Protein AF-A0AAJ6JFB0-F1 (afdb_monomer_lite)

Structure (mmCIF, N/CA/C/O backbone):
data_AF-A0AAJ6JFB0-F1
#
_entry.id   AF-A0AAJ6JFB0-F1
#
loop_
_atom_site.group_PDB
_atom_site.id
_atom_site.type_symbol
_atom_site.label_atom_id
_atom_site.label_alt_id
_atom_site.label_comp_id
_atom_site.label_asym_id
_atom_site.label_entity_id
_atom_site.label_seq_id
_atom_site.pdbx_PDB_ins_code
_atom_site.Cartn_x
_atom_site.Cartn_y
_atom_site.Cartn_z
_atom_site.occupancy
_atom_site.B_iso_or_equiv
_atom_site.auth_seq_id
_atom_site.auth_comp_id
_atom_site.auth_asym_id
_atom_site.auth_atom_id
_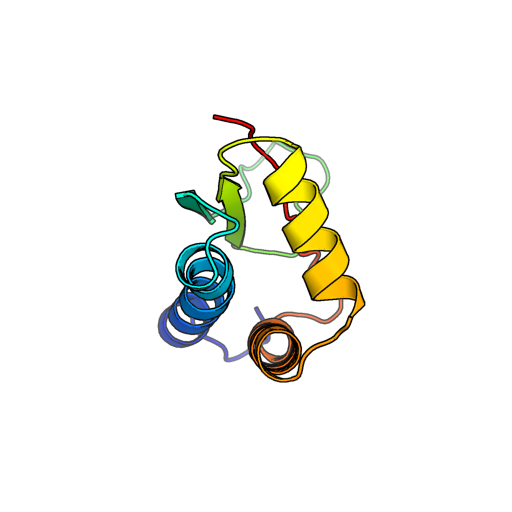atom_site.pdbx_PDB_model_num
ATOM 1 N N . MET A 1 1 ? 11.224 -3.519 -10.120 1.00 74.81 1 MET A N 1
ATOM 2 C CA . MET A 1 1 ? 10.026 -4.104 -10.766 1.00 74.81 1 MET A CA 1
ATOM 3 C C . MET A 1 1 ? 10.476 -5.235 -11.681 1.00 74.81 1 MET A C 1
ATOM 5 O O . MET A 1 1 ? 11.672 -5.293 -11.972 1.00 74.81 1 MET A O 1
ATOM 9 N N . ARG A 1 2 ? 9.586 -6.160 -12.062 1.00 79.06 2 ARG A N 1
ATOM 10 C CA . ARG A 1 2 ? 9.910 -7.154 -13.102 1.00 79.06 2 ARG A CA 1
ATOM 11 C C . ARG A 1 2 ? 10.163 -6.455 -14.434 1.00 79.06 2 ARG A C 1
ATOM 13 O O . ARG A 1 2 ? 9.675 -5.347 -14.652 1.00 79.06 2 ARG A O 1
ATOM 20 N N . ASP A 1 3 ? 10.922 -7.109 -15.301 1.00 79.75 3 ASP A N 1
ATOM 21 C CA . ASP A 1 3 ? 11.197 -6.586 -16.635 1.00 79.75 3 ASP A CA 1
ATOM 22 C C . ASP A 1 3 ? 9.878 -6.414 -17.403 1.00 79.75 3 ASP A C 1
ATOM 24 O O . ASP A 1 3 ? 9.009 -7.286 -17.366 1.00 79.75 3 ASP A O 1
ATOM 28 N N . GLY A 1 4 ? 9.716 -5.263 -18.055 1.00 80.81 4 GLY A N 1
ATOM 29 C CA . GLY A 1 4 ? 8.501 -4.909 -18.795 1.00 80.81 4 GLY A CA 1
ATOM 30 C C . GLY A 1 4 ? 7.383 -4.264 -17.969 1.00 80.81 4 GLY A C 1
ATOM 31 O O . GLY A 1 4 ? 6.444 -3.764 -18.573 1.00 80.81 4 GLY A O 1
ATOM 32 N N . ILE A 1 5 ? 7.491 -4.208 -16.636 1.00 81.25 5 ILE A N 1
ATOM 33 C CA . ILE A 1 5 ? 6.528 -3.486 -15.791 1.00 81.25 5 ILE A CA 1
ATOM 34 C C . ILE A 1 5 ? 6.945 -2.023 -15.650 1.00 81.25 5 ILE A C 1
ATOM 36 O O . ILE A 1 5 ? 8.038 -1.727 -15.152 1.00 81.25 5 ILE A O 1
ATOM 40 N N . SER A 1 6 ? 6.056 -1.111 -16.044 1.00 84.88 6 SER A N 1
ATOM 41 C CA . SER A 1 6 ? 6.274 0.332 -15.909 1.00 84.88 6 SER A CA 1
ATOM 42 C C . SER A 1 6 ? 5.839 0.868 -14.537 1.00 84.88 6 SER A C 1
ATOM 44 O O . SER A 1 6 ? 5.060 0.247 -13.808 1.00 84.88 6 SER A O 1
ATOM 46 N N . GLU A 1 7 ? 6.321 2.063 -14.180 1.00 84.31 7 GLU A N 1
ATOM 47 C CA . GLU A 1 7 ? 5.868 2.774 -12.974 1.00 84.31 7 GLU A CA 1
ATOM 48 C C . GLU A 1 7 ? 4.365 3.096 -13.041 1.00 84.31 7 GLU A C 1
ATOM 50 O O . GLU A 1 7 ? 3.665 2.968 -12.038 1.00 84.31 7 GLU A O 1
ATOM 55 N N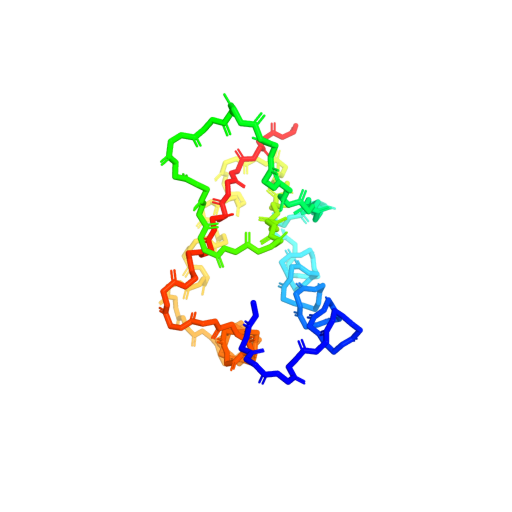 . GLU A 1 8 ? 3.858 3.443 -14.229 1.00 87.00 8 GLU A N 1
ATOM 56 C CA . GLU A 1 8 ? 2.439 3.732 -14.482 1.00 87.00 8 GLU A CA 1
ATOM 57 C C . GLU A 1 8 ? 1.544 2.516 -14.222 1.00 87.00 8 GLU A C 1
ATOM 59 O O . GLU A 1 8 ? 0.406 2.651 -13.771 1.00 87.00 8 GLU A O 1
ATOM 64 N N . GLU A 1 9 ? 2.060 1.311 -14.458 1.00 86.69 9 GLU A N 1
ATOM 65 C CA . GLU A 1 9 ? 1.354 0.078 -14.138 1.00 86.69 9 GLU A CA 1
ATOM 66 C C . GLU A 1 9 ? 1.441 -0.246 -12.647 1.00 86.69 9 GLU A C 1
ATOM 68 O O . GLU A 1 9 ? 0.422 -0.582 -12.038 1.00 86.69 9 GLU A O 1
ATOM 73 N N . PHE A 1 10 ? 2.632 -0.137 -12.053 1.00 86.69 10 PHE A N 1
ATOM 74 C CA . PHE A 1 10 ? 2.907 -0.571 -10.682 1.00 86.69 10 PHE A CA 1
ATOM 75 C C . PHE A 1 10 ? 2.322 0.354 -9.611 1.00 86.69 10 PHE A C 1
ATOM 77 O O . PHE A 1 10 ? 1.680 -0.127 -8.672 1.00 86.69 10 PHE A O 1
ATOM 84 N N . LEU A 1 11 ? 2.516 1.671 -9.736 1.00 88.06 11 LEU A N 1
ATOM 85 C CA . LEU A 1 11 ? 2.138 2.631 -8.696 1.00 88.06 11 LEU A CA 1
ATOM 86 C C . LEU A 1 11 ? 0.654 2.547 -8.321 1.00 88.06 11 LEU A C 1
ATOM 88 O O . LEU A 1 11 ? 0.377 2.474 -7.125 1.00 88.06 11 LEU A O 1
ATOM 92 N N . PRO A 1 12 ? -0.310 2.451 -9.260 1.00 91.12 12 PRO A N 1
ATOM 93 C CA . PRO A 1 12 ? -1.715 2.287 -8.896 1.00 91.12 12 PRO A CA 1
ATOM 94 C C . PRO A 1 12 ? -1.998 1.052 -8.027 1.00 91.12 12 PRO A C 1
ATOM 96 O O . PRO A 1 12 ? -2.884 1.099 -7.178 1.00 91.12 12 PRO A O 1
ATOM 99 N N . ARG A 1 13 ? -1.245 -0.047 -8.193 1.00 90.25 13 ARG A N 1
ATOM 100 C CA . ARG A 1 13 ? -1.428 -1.275 -7.396 1.00 90.25 13 ARG A CA 1
ATOM 101 C C . ARG A 1 13 ? -0.828 -1.123 -6.006 1.00 90.25 13 ARG A C 1
ATOM 103 O O . ARG A 1 13 ? -1.454 -1.543 -5.037 1.00 90.25 13 ARG A O 1
ATOM 110 N N . LEU A 1 14 ? 0.333 -0.476 -5.905 1.00 89.06 14 LEU A N 1
ATOM 111 C CA . LEU A 1 14 ? 0.914 -0.102 -4.616 1.00 89.06 14 LEU A CA 1
ATOM 112 C C . LEU A 1 14 ? -0.017 0.855 -3.851 1.00 89.06 14 LEU A C 1
ATOM 114 O O . LEU A 1 14 ? -0.291 0.631 -2.676 1.00 89.06 14 LEU A O 1
ATOM 118 N N . HIS A 1 15 ? -0.562 1.870 -4.528 1.00 92.19 15 HIS A N 1
ATOM 119 C CA . HIS A 1 15 ? -1.547 2.789 -3.958 1.00 92.19 15 HIS A CA 1
ATOM 120 C C . HIS A 1 15 ? -2.800 2.057 -3.475 1.00 92.19 15 HIS A C 1
ATOM 122 O O . HIS A 1 15 ? -3.204 2.269 -2.340 1.00 92.19 15 HIS A O 1
ATOM 128 N N . ALA A 1 16 ? -3.388 1.174 -4.287 1.00 93.25 16 ALA A N 1
ATOM 129 C CA . ALA A 1 16 ? -4.571 0.408 -3.891 1.00 93.25 16 ALA A CA 1
ATOM 130 C C . ALA A 1 16 ? -4.303 -0.482 -2.666 1.00 93.25 16 ALA A C 1
ATOM 132 O O . ALA A 1 16 ? -5.128 -0.546 -1.758 1.00 93.25 16 ALA A O 1
ATOM 133 N N . PHE A 1 17 ? -3.134 -1.130 -2.614 1.00 91.25 17 PHE A N 1
ATOM 134 C CA . PHE A 1 17 ? -2.729 -1.931 -1.462 1.00 91.25 17 PHE A CA 1
ATOM 135 C C . PHE A 1 17 ? -2.603 -1.087 -0.186 1.00 91.25 17 PHE A C 1
ATOM 137 O O . PHE A 1 17 ? -3.133 -1.483 0.845 1.00 91.25 17 PHE A O 1
ATOM 144 N N . LEU A 1 18 ? -1.949 0.078 -0.245 1.00 92.00 18 LEU A N 1
ATOM 145 C CA . LEU A 1 18 ? -1.782 0.958 0.919 1.00 92.00 18 LEU A CA 1
ATOM 146 C C . LEU A 1 18 ? -3.100 1.633 1.334 1.00 92.00 18 LEU A C 1
ATOM 148 O O . LEU A 1 18 ? -3.411 1.701 2.521 1.00 92.00 18 LEU A O 1
ATOM 152 N N . GLN A 1 19 ? -3.894 2.091 0.363 1.00 94.88 19 GLN A N 1
ATOM 153 C CA . GLN A 1 19 ? -5.186 2.745 0.588 1.00 94.88 19 GLN A CA 1
ATOM 154 C C . GLN A 1 19 ? -6.174 1.820 1.300 1.00 94.88 19 GLN A C 1
ATOM 156 O O . GLN A 1 19 ? -6.904 2.272 2.176 1.00 94.88 19 GLN A O 1
ATOM 161 N N . HIS A 1 20 ? -6.130 0.517 1.012 1.00 94.44 20 HIS A N 1
ATOM 162 C CA . HIS A 1 20 ? -6.967 -0.476 1.683 1.00 94.44 20 HIS A CA 1
ATOM 163 C C . HIS A 1 20 ? -6.851 -0.423 3.214 1.00 94.44 20 HIS A C 1
ATOM 165 O O . HIS A 1 20 ? -7.853 -0.546 3.910 1.00 94.44 20 HIS A O 1
ATOM 171 N N . PHE A 1 21 ? -5.655 -0.173 3.759 1.00 92.62 21 PHE A N 1
ATOM 172 C CA . PHE A 1 21 ? -5.454 -0.052 5.210 1.00 92.62 21 PHE A CA 1
ATOM 173 C C . PHE A 1 21 ? -6.068 1.220 5.802 1.00 92.62 21 PHE A C 1
ATOM 175 O O . PHE A 1 21 ? -6.422 1.231 6.982 1.00 92.62 21 PHE A O 1
ATOM 182 N N . ILE A 1 22 ? -6.210 2.279 5.004 1.00 94.94 22 ILE A N 1
ATOM 183 C CA . ILE A 1 22 ? -6.928 3.494 5.403 1.00 94.94 22 ILE A CA 1
ATOM 184 C C . ILE A 1 22 ? -8.434 3.235 5.359 1.00 94.94 22 ILE A C 1
ATOM 186 O O . ILE A 1 22 ? -9.136 3.542 6.318 1.00 94.94 22 ILE A O 1
ATOM 190 N N . ASP A 1 23 ? -8.923 2.615 4.285 1.00 95.62 23 ASP A N 1
ATOM 191 C CA . ASP A 1 23 ? -10.355 2.387 4.062 1.00 95.62 23 ASP A CA 1
ATOM 192 C C . ASP A 1 23 ? -10.980 1.493 5.145 1.00 95.62 23 ASP A C 1
ATOM 194 O O . ASP A 1 23 ? -12.127 1.696 5.543 1.00 95.62 23 ASP A O 1
ATOM 198 N N . ILE A 1 24 ? -10.213 0.532 5.670 1.00 93.56 24 ILE A N 1
ATOM 199 C CA . ILE A 1 24 ? -10.632 -0.332 6.787 1.00 93.56 24 ILE A CA 1
ATOM 200 C C . ILE A 1 24 ? -10.329 0.264 8.174 1.00 93.56 24 ILE A C 1
ATOM 202 O O . ILE A 1 24 ? -10.623 -0.363 9.192 1.00 93.56 24 ILE A O 1
ATOM 206 N N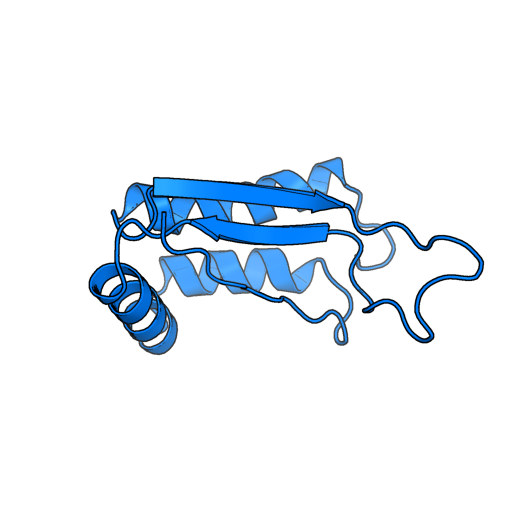 . GLY A 1 25 ? -9.757 1.470 8.230 1.00 93.88 25 GLY A N 1
ATOM 207 C CA . GLY A 1 25 ? -9.559 2.232 9.463 1.00 93.88 25 GLY A CA 1
ATOM 208 C C . GLY A 1 25 ? -8.357 1.813 10.312 1.00 93.88 25 GLY A C 1
ATOM 209 O O . GLY A 1 25 ? -8.371 2.027 11.525 1.00 93.88 25 GLY A O 1
ATOM 210 N N . PHE A 1 26 ? -7.328 1.207 9.716 1.00 92.31 26 PHE A N 1
ATOM 211 C CA . PHE A 1 26 ? -6.076 0.920 10.422 1.00 92.31 26 PHE A CA 1
ATOM 212 C C . PHE A 1 26 ? -5.053 2.049 10.293 1.00 92.31 26 PHE A C 1
ATOM 214 O O . PHE A 1 26 ? -4.434 2.417 11.284 1.00 92.31 26 PHE A O 1
ATOM 221 N N . ALA A 1 27 ? -4.882 2.630 9.109 1.00 93.38 27 ALA A N 1
ATOM 222 C CA . ALA A 1 27 ? -3.930 3.716 8.883 1.00 93.38 27 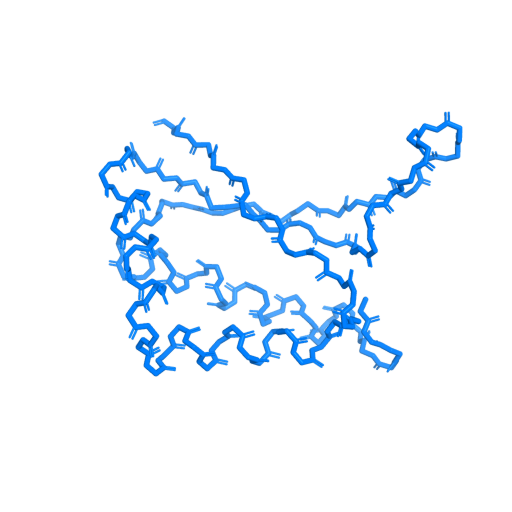ALA A CA 1
ATOM 223 C C . ALA A 1 27 ? -4.642 5.059 8.680 1.00 93.38 27 ALA A C 1
ATOM 225 O O . ALA A 1 27 ? -5.782 5.113 8.227 1.00 93.38 27 ALA A O 1
ATOM 226 N N . THR A 1 28 ? -3.957 6.160 8.987 1.00 94.44 28 THR A N 1
ATOM 227 C CA . THR A 1 28 ? -4.452 7.518 8.700 1.00 94.44 28 THR A CA 1
ATOM 228 C C . THR A 1 28 ? -4.016 8.003 7.326 1.00 94.44 28 THR A C 1
ATOM 230 O O . THR A 1 28 ? -4.722 8.765 6.671 1.00 94.44 28 THR A O 1
ATOM 233 N N . SER A 1 29 ? -2.827 7.591 6.895 1.00 93.94 29 SER A N 1
ATOM 234 C CA . SER A 1 29 ? -2.224 7.985 5.627 1.00 93.94 29 SER A CA 1
ATOM 235 C C . SER A 1 29 ? -1.101 7.019 5.248 1.00 93.94 29 SER A C 1
ATOM 237 O O . SER A 1 29 ? -0.745 6.119 6.012 1.00 93.94 29 SER A O 1
ATOM 239 N N . TYR A 1 30 ? -0.532 7.201 4.059 1.00 92.56 30 TYR A N 1
ATOM 240 C CA . TYR A 1 30 ? 0.692 6.522 3.653 1.00 92.56 30 TYR A CA 1
ATOM 241 C C . TYR A 1 30 ? 1.618 7.463 2.889 1.00 92.56 30 TYR A C 1
ATOM 243 O O . TYR A 1 30 ? 1.198 8.493 2.356 1.00 92.56 30 TYR A O 1
ATOM 251 N N . ARG A 1 31 ? 2.890 7.078 2.799 1.00 90.06 31 ARG A N 1
ATOM 252 C CA . ARG A 1 31 ? 3.891 7.717 1.942 1.00 90.06 31 ARG A CA 1
ATOM 253 C C . ARG A 1 31 ? 4.464 6.701 0.969 1.00 90.06 31 ARG A C 1
ATOM 255 O O . ARG A 1 31 ? 4.663 5.540 1.313 1.00 90.06 31 ARG A O 1
ATOM 262 N N . ILE A 1 32 ? 4.755 7.160 -0.243 1.00 87.19 32 ILE A N 1
ATOM 263 C CA . ILE A 1 32 ? 5.525 6.400 -1.225 1.00 87.19 32 ILE A CA 1
ATOM 264 C C . ILE A 1 32 ? 6.806 7.174 -1.493 1.00 87.19 32 ILE A C 1
ATOM 266 O O . ILE A 1 32 ? 6.777 8.333 -1.900 1.00 87.19 32 ILE A O 1
ATOM 270 N N . MET A 1 33 ? 7.937 6.528 -1.249 1.00 83.69 33 MET A N 1
ATOM 271 C CA . MET A 1 33 ? 9.265 7.091 -1.442 1.00 83.69 33 MET A CA 1
ATOM 272 C C . MET A 1 33 ? 9.972 6.330 -2.552 1.00 83.69 33 MET A C 1
ATOM 274 O O . MET A 1 33 ? 10.049 5.101 -2.517 1.00 83.69 33 MET A O 1
ATOM 278 N N . ARG A 1 34 ? 10.531 7.050 -3.524 1.00 79.00 34 ARG A N 1
ATOM 279 C CA . ARG 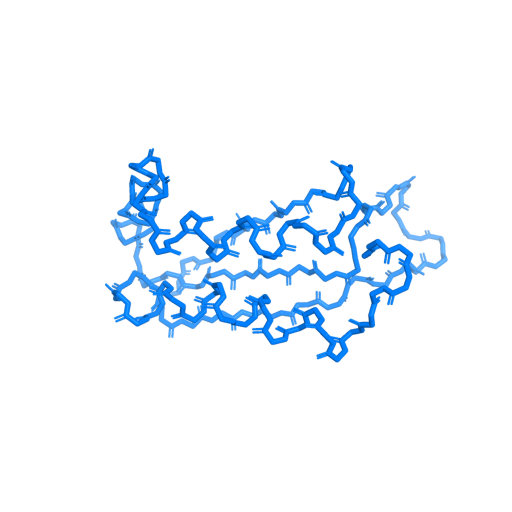A 1 34 ? 11.426 6.456 -4.518 1.00 79.00 34 ARG A CA 1
ATOM 280 C C . ARG A 1 34 ? 12.822 6.359 -3.911 1.00 79.00 34 ARG A C 1
ATOM 282 O O . ARG A 1 34 ? 13.361 7.370 -3.465 1.00 79.00 34 ARG A O 1
ATOM 289 N N . ARG A 1 35 ? 13.407 5.161 -3.868 1.00 72.56 35 ARG A N 1
ATOM 290 C CA . ARG A 1 35 ? 14.815 5.004 -3.479 1.00 72.56 35 ARG A CA 1
ATOM 291 C C . ARG A 1 35 ? 15.664 5.093 -4.735 1.00 72.56 35 ARG A C 1
ATOM 293 O O . ARG A 1 35 ? 15.523 4.277 -5.640 1.00 72.56 35 ARG A O 1
ATOM 300 N N . GLU A 1 36 ? 16.536 6.090 -4.775 1.00 66.19 36 GLU A N 1
ATOM 301 C CA . GLU A 1 36 ? 17.535 6.233 -5.824 1.00 66.19 36 GLU A CA 1
ATOM 302 C C . GLU A 1 36 ? 18.906 5.809 -5.302 1.00 66.19 36 GLU A C 1
ATOM 304 O O . GLU A 1 36 ? 19.277 6.069 -4.153 1.00 66.19 36 GLU A O 1
ATOM 309 N N . ALA A 1 37 ? 19.654 5.132 -6.167 1.00 61.97 37 ALA A N 1
ATOM 310 C CA . ALA A 1 37 ? 21.030 4.779 -5.914 1.00 61.97 37 ALA A CA 1
ATOM 311 C C . ALA A 1 37 ? 21.920 6.020 -5.996 1.00 61.97 37 ALA A C 1
ATOM 313 O O . ALA A 1 37 ? 22.334 6.406 -7.086 1.00 61.97 37 ALA A O 1
ATOM 314 N N . LEU A 1 38 ? 22.244 6.644 -4.865 1.00 60.94 38 LEU A N 1
ATOM 315 C CA . LEU A 1 38 ? 23.242 7.710 -4.867 1.00 60.94 38 LEU A CA 1
ATOM 316 C C . LEU A 1 38 ? 24.641 7.096 -4.943 1.00 60.94 38 LEU A C 1
ATOM 318 O O . LEU A 1 38 ? 25.077 6.383 -4.037 1.00 60.94 38 LEU A O 1
ATOM 322 N N . THR A 1 39 ? 25.355 7.377 -6.032 1.00 61.19 39 THR A N 1
ATOM 323 C CA . THR A 1 39 ? 26.735 6.925 -6.240 1.00 61.19 39 THR A CA 1
ATOM 324 C C . THR A 1 39 ? 27.604 7.292 -5.032 1.00 61.19 39 THR A C 1
ATOM 326 O O . THR A 1 39 ? 27.750 8.465 -4.700 1.00 61.19 39 THR A O 1
ATOM 329 N N . GLY A 1 40 ? 28.186 6.286 -4.371 1.00 65.50 40 GLY A N 1
ATOM 330 C CA . GLY A 1 40 ? 29.053 6.469 -3.198 1.00 65.50 40 GLY A CA 1
ATOM 331 C C . GLY A 1 40 ? 28.348 6.423 -1.836 1.00 65.50 40 GLY A C 1
ATOM 332 O O . GLY A 1 40 ? 29.031 6.510 -0.817 1.00 65.50 40 GLY A O 1
ATOM 333 N N . PHE A 1 41 ? 27.024 6.231 -1.790 1.00 54.56 41 PHE A N 1
ATOM 334 C CA . PHE A 1 41 ? 26.248 6.128 -0.551 1.00 54.56 41 PHE A CA 1
ATOM 335 C C . PHE A 1 41 ? 25.468 4.803 -0.483 1.00 54.56 41 PHE A C 1
ATOM 337 O O . PHE A 1 41 ? 24.642 4.511 -1.341 1.00 54.56 41 PHE A O 1
ATOM 344 N N . GLY A 1 42 ? 25.709 4.007 0.568 1.00 53.25 42 GLY A N 1
ATOM 345 C CA . GLY A 1 42 ? 25.037 2.721 0.809 1.00 53.25 42 GLY A CA 1
ATOM 346 C C . GLY A 1 42 ? 25.680 1.548 0.058 1.00 53.25 42 GLY A C 1
ATOM 347 O O . GLY A 1 42 ? 25.635 1.469 -1.162 1.00 53.25 42 GLY A O 1
ATOM 348 N N . ARG A 1 43 ? 26.285 0.601 0.790 1.00 46.75 43 ARG A N 1
ATOM 349 C CA . ARG A 1 43 ? 27.001 -0.552 0.201 1.00 46.75 43 ARG A CA 1
ATOM 350 C C . ARG A 1 43 ? 26.109 -1.591 -0.489 1.00 46.75 43 ARG A C 1
ATOM 352 O O . ARG A 1 43 ? 26.640 -2.480 -1.137 1.00 46.75 43 ARG A O 1
ATOM 359 N N . THR A 1 44 ? 24.795 -1.459 -0.400 1.00 54.31 44 THR A N 1
ATOM 360 C CA . THR A 1 44 ? 23.817 -2.346 -1.035 1.00 54.31 44 THR A CA 1
ATOM 361 C C . THR A 1 44 ? 22.472 -1.655 -0.901 1.00 54.31 44 THR A C 1
ATOM 363 O O . THR A 1 44 ? 21.901 -1.613 0.188 1.00 54.31 44 THR A O 1
ATOM 366 N N . LEU A 1 45 ? 21.991 -1.034 -1.973 1.00 51.91 45 LEU A N 1
ATOM 367 C CA . LEU A 1 45 ? 20.604 -0.579 -2.003 1.00 51.91 45 LEU A CA 1
ATOM 368 C C . LEU A 1 45 ? 19.714 -1.815 -2.089 1.00 51.91 45 LEU A C 1
ATOM 370 O O . LEU A 1 45 ? 20.092 -2.776 -2.764 1.00 51.91 45 LEU A O 1
ATOM 374 N N . PRO A 1 46 ? 18.556 -1.826 -1.422 1.00 52.53 46 PRO A N 1
ATOM 375 C CA . PRO A 1 46 ? 17.648 -2.941 -1.577 1.00 52.53 46 PRO A CA 1
ATOM 376 C C . PRO A 1 46 ? 17.091 -2.966 -3.008 1.00 52.53 46 PRO A C 1
ATOM 378 O O . PRO A 1 46 ? 17.024 -1.937 -3.682 1.00 52.53 46 PRO A O 1
ATOM 381 N N . VAL A 1 47 ? 16.691 -4.148 -3.478 1.00 57.53 47 VAL A N 1
ATOM 382 C CA . VAL A 1 47 ? 16.359 -4.458 -4.889 1.00 57.53 47 VAL A CA 1
ATOM 383 C C . VAL A 1 47 ? 15.063 -3.772 -5.384 1.00 57.53 47 VAL A C 1
ATOM 385 O O . VAL A 1 47 ? 14.547 -4.048 -6.471 1.00 57.53 47 VAL A O 1
ATOM 388 N N . PHE A 1 48 ? 14.514 -2.835 -4.609 1.00 64.00 48 PHE A N 1
ATOM 389 C CA . PHE A 1 48 ? 13.253 -2.159 -4.878 1.00 64.00 48 PHE A CA 1
ATOM 390 C C . PHE A 1 48 ? 13.426 -0.653 -5.126 1.00 64.00 48 PHE A C 1
ATOM 392 O O . PHE A 1 48 ? 14.142 0.054 -4.423 1.00 64.00 48 PHE A O 1
ATOM 399 N N . MET A 1 49 ? 12.707 -0.157 -6.136 1.00 70.06 49 MET A N 1
ATOM 400 C CA . MET A 1 49 ? 12.711 1.250 -6.561 1.00 70.06 49 MET A CA 1
ATOM 401 C C . MET A 1 49 ? 11.779 2.128 -5.710 1.00 70.06 49 MET A C 1
ATOM 403 O O . MET A 1 49 ? 11.983 3.336 -5.615 1.00 70.06 49 MET A O 1
ATOM 407 N N . TYR A 1 50 ? 10.781 1.526 -5.060 1.00 76.00 50 TYR A N 1
ATOM 408 C CA . TYR A 1 50 ? 9.769 2.224 -4.270 1.00 76.00 50 TYR A CA 1
ATOM 409 C C . TYR A 1 50 ? 9.599 1.593 -2.896 1.00 76.00 50 TYR A C 1
ATOM 411 O O . TYR A 1 50 ? 9.533 0.372 -2.778 1.00 76.00 50 TYR A O 1
ATOM 419 N N . ARG A 1 51 ? 9.476 2.440 -1.876 1.00 77.31 51 ARG A N 1
ATOM 420 C CA . ARG A 1 51 ? 9.098 2.086 -0.508 1.00 77.31 51 ARG A CA 1
ATOM 421 C C . ARG A 1 51 ? 7.724 2.673 -0.207 1.00 77.31 51 ARG A C 1
ATOM 423 O O . ARG A 1 51 ? 7.553 3.881 -0.341 1.00 77.31 51 ARG A O 1
ATOM 430 N N . GLY A 1 52 ? 6.784 1.833 0.213 1.00 82.31 52 GLY A N 1
ATOM 431 C CA . GLY A 1 52 ? 5.514 2.260 0.800 1.00 82.31 52 GLY A CA 1
ATOM 432 C C . GLY A 1 52 ? 5.603 2.252 2.325 1.00 82.31 52 GLY A C 1
ATOM 433 O O . GLY A 1 52 ? 6.183 1.337 2.897 1.00 82.31 52 GLY A O 1
ATOM 434 N N . GLU A 1 53 ? 5.043 3.260 2.976 1.00 85.62 53 GLU A N 1
ATOM 435 C CA . GLU A 1 53 ? 5.039 3.405 4.433 1.00 85.62 53 GLU A CA 1
ATOM 436 C C . GLU A 1 53 ? 3.629 3.752 4.905 1.00 85.62 53 GLU A C 1
ATOM 438 O O . GLU A 1 53 ? 3.064 4.738 4.433 1.00 85.62 53 GLU A O 1
ATOM 443 N N . LEU A 1 54 ? 3.064 2.948 5.810 1.00 89.50 54 LEU A N 1
ATOM 444 C CA . LEU A 1 54 ? 1.774 3.223 6.449 1.00 89.50 54 LEU A CA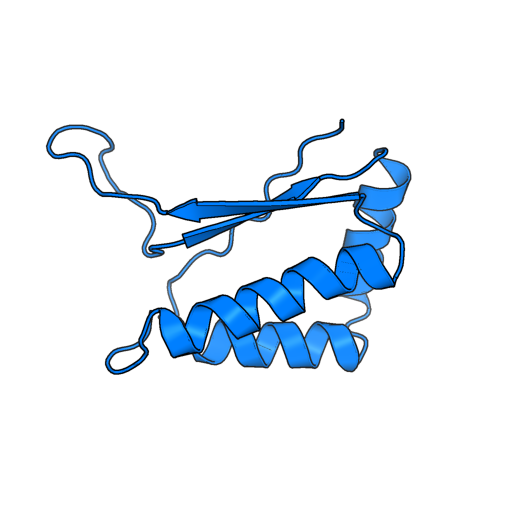 1
ATOM 445 C C . LEU A 1 54 ? 1.997 4.044 7.719 1.00 89.50 54 LEU A C 1
ATOM 447 O O . LEU A 1 54 ? 2.871 3.733 8.527 1.00 89.50 54 LEU A O 1
ATOM 451 N N . ILE A 1 55 ? 1.182 5.080 7.893 1.00 90.88 55 ILE A N 1
ATOM 452 C CA . ILE A 1 55 ? 1.185 5.924 9.085 1.00 90.88 55 ILE A CA 1
ATOM 453 C C . ILE A 1 55 ? -0.016 5.519 9.931 1.00 90.88 55 ILE A C 1
ATOM 455 O O . ILE A 1 55 ? -1.169 5.666 9.511 1.00 90.88 55 ILE A O 1
ATOM 459 N N . TYR A 1 56 ? 0.268 4.994 11.118 1.00 91.44 56 TYR A N 1
ATOM 460 C CA . TYR A 1 56 ? -0.746 4.527 12.056 1.00 91.44 56 TYR A CA 1
ATOM 461 C C . TYR A 1 56 ? -1.027 5.610 13.103 1.00 91.44 56 TYR A C 1
ATOM 463 O O . TYR A 1 56 ? -0.105 6.322 13.505 1.00 91.44 56 TYR A O 1
ATOM 471 N N . PRO A 1 57 ? -2.287 5.756 13.547 1.00 89.56 57 PRO A N 1
ATOM 472 C CA . PRO A 1 57 ? -2.634 6.720 14.591 1.00 89.56 57 PRO A CA 1
ATOM 473 C C . PRO A 1 57 ? -2.123 6.293 15.974 1.00 89.56 57 PRO A C 1
ATOM 475 O O . PRO A 1 57 ? -1.927 7.132 16.843 1.00 89.56 57 PRO A O 1
ATOM 478 N N . ASP A 1 58 ? -1.943 4.990 16.191 1.00 90.94 58 ASP A N 1
ATOM 479 C CA . ASP A 1 58 ? -1.502 4.408 17.451 1.00 90.94 58 ASP A CA 1
ATOM 480 C C . ASP A 1 58 ? -1.001 2.966 17.238 1.00 90.94 58 ASP A C 1
ATOM 482 O O . ASP A 1 58 ? -1.175 2.360 16.173 1.00 90.94 58 ASP A O 1
ATOM 486 N N . LEU A 1 59 ? -0.374 2.415 18.280 1.00 91.25 59 LEU A N 1
ATOM 487 C CA . LEU A 1 59 ? 0.180 1.060 18.281 1.00 91.25 59 LEU A CA 1
ATOM 488 C C . LEU A 1 59 ? -0.909 -0.029 18.208 1.00 91.25 59 LEU A C 1
ATOM 490 O O . LEU A 1 59 ? -0.664 -1.123 17.704 1.00 91.25 59 LEU A O 1
ATOM 494 N N . GLU A 1 60 ? -2.117 0.245 18.705 1.00 92.94 60 GLU A N 1
ATOM 495 C CA . GLU A 1 60 ? -3.222 -0.717 18.666 1.00 92.94 60 GLU A CA 1
ATOM 496 C C . GLU A 1 60 ? -3.664 -0.963 17.219 1.00 92.94 60 GLU A C 1
ATOM 498 O O . GLU A 1 60 ? -3.833 -2.112 16.802 1.00 92.94 60 GLU A O 1
ATOM 503 N N . ARG A 1 61 ? -3.780 0.102 16.423 1.00 92.06 61 ARG A N 1
ATOM 504 C CA . ARG A 1 61 ? -4.116 0.020 14.999 1.00 92.06 61 ARG A CA 1
ATOM 505 C C . ARG A 1 61 ? -3.016 -0.606 14.165 1.00 92.06 61 ARG A C 1
ATOM 507 O O . ARG A 1 61 ? -3.321 -1.379 13.258 1.00 92.06 61 ARG A O 1
ATOM 514 N N . GLU A 1 62 ? -1.761 -0.327 14.495 1.00 90.38 62 GLU A N 1
ATOM 515 C CA . GLU A 1 62 ? -0.624 -1.013 13.889 1.00 90.38 62 GLU A CA 1
ATOM 516 C C . GLU A 1 62 ? -0.708 -2.531 14.130 1.00 90.38 62 GLU A C 1
ATOM 518 O O . GLU A 1 62 ? -0.665 -3.323 13.185 1.00 90.38 62 GLU A O 1
ATOM 523 N N . HIS A 1 63 ? -0.914 -2.963 15.377 1.00 91.00 63 HIS A N 1
ATOM 524 C CA . HIS A 1 63 ? -1.076 -4.382 15.699 1.00 91.00 63 HIS A CA 1
ATOM 525 C C . HIS A 1 63 ? -2.299 -5.004 15.014 1.00 91.00 63 HIS A C 1
ATOM 527 O O . HIS A 1 63 ? -2.206 -6.116 14.489 1.00 91.00 63 HIS A O 1
ATOM 533 N N . ALA A 1 64 ? -3.424 -4.288 14.966 1.00 91.12 64 ALA A N 1
ATOM 534 C CA . ALA A 1 64 ? -4.624 -4.747 14.274 1.00 91.12 64 ALA A CA 1
ATOM 535 C C . ALA A 1 64 ? -4.371 -4.969 12.773 1.00 91.12 64 ALA A C 1
ATOM 537 O O . ALA A 1 64 ? -4.818 -5.978 12.225 1.00 91.12 64 ALA A O 1
ATOM 538 N N . ALA A 1 65 ? -3.599 -4.093 12.121 1.00 89.81 65 ALA A N 1
ATOM 539 C CA . ALA A 1 65 ? -3.193 -4.268 10.728 1.00 89.81 65 ALA A CA 1
ATOM 540 C C . ALA A 1 65 ? -2.331 -5.524 10.527 1.00 89.81 65 ALA A C 1
ATOM 542 O O . ALA A 1 65 ? -2.560 -6.282 9.581 1.00 89.81 65 ALA A O 1
ATOM 543 N N . TYR A 1 66 ? -1.378 -5.789 11.427 1.00 88.06 66 TYR A N 1
ATOM 544 C CA . TYR A 1 66 ? -0.564 -7.006 11.368 1.00 88.06 66 TYR A CA 1
ATOM 545 C C . TYR A 1 66 ? -1.401 -8.273 11.544 1.00 88.06 66 TYR A C 1
ATOM 547 O O . TYR A 1 66 ? -1.255 -9.217 10.764 1.00 88.06 66 TYR A O 1
ATOM 555 N N . GLU A 1 67 ? -2.293 -8.307 12.534 1.00 89.44 67 GLU A N 1
ATOM 556 C CA . GLU A 1 67 ? -3.184 -9.452 12.746 1.00 89.44 67 GLU A CA 1
ATOM 557 C C . GLU A 1 67 ? -4.126 -9.662 11.557 1.00 89.44 67 GLU A C 1
ATOM 559 O O . GLU A 1 67 ? -4.310 -10.791 11.100 1.00 89.44 67 GLU A O 1
ATOM 564 N N . TYR A 1 68 ? -4.642 -8.582 10.976 1.00 88.06 68 TYR A N 1
ATOM 565 C CA . TYR A 1 68 ? -5.459 -8.637 9.769 1.00 88.06 68 TYR A CA 1
ATOM 566 C C . TYR A 1 68 ? -4.715 -9.257 8.574 1.00 88.06 68 TYR A C 1
ATOM 568 O O . TYR A 1 68 ? -5.247 -10.136 7.891 1.00 88.06 68 TYR A O 1
ATOM 576 N N . VAL A 1 69 ? -3.459 -8.867 8.340 1.00 84.88 69 VAL A N 1
ATOM 577 C CA . VAL A 1 69 ? -2.633 -9.458 7.272 1.00 84.88 69 VAL A CA 1
ATOM 578 C C . VAL A 1 69 ? -2.352 -10.940 7.544 1.00 84.88 69 VAL A C 1
ATOM 580 O O . VAL A 1 69 ? -2.422 -11.757 6.620 1.00 84.88 69 VAL A O 1
ATOM 583 N N . LYS A 1 70 ? -2.087 -11.322 8.802 1.00 84.88 70 LYS A N 1
ATOM 584 C CA . LYS A 1 70 ? -1.862 -12.727 9.195 1.00 84.88 70 LYS A CA 1
ATOM 585 C C . LYS A 1 70 ? -3.075 -13.616 8.939 1.00 84.88 70 LYS A C 1
ATOM 587 O O . LYS A 1 70 ? -2.897 -14.773 8.565 1.00 84.88 70 LYS A O 1
ATOM 592 N N . GLN A 1 71 ? -4.286 -13.082 9.095 1.00 84.75 71 GLN A N 1
ATOM 593 C CA . GLN A 1 71 ? -5.531 -13.807 8.822 1.00 84.75 71 GLN A CA 1
ATOM 594 C C . GLN A 1 71 ? -5.718 -14.141 7.333 1.00 84.75 71 GLN A C 1
ATOM 596 O O . GLN A 1 71 ? -6.536 -14.998 7.010 1.00 84.75 71 GLN A O 1
ATOM 601 N N . ARG A 1 72 ? -4.949 -13.512 6.427 1.00 77.06 72 ARG A N 1
ATOM 602 C CA . ARG A 1 72 ? -4.997 -13.737 4.969 1.00 77.06 72 ARG A CA 1
ATOM 603 C C . ARG A 1 72 ? -6.405 -13.603 4.376 1.00 77.06 72 ARG A C 1
ATOM 605 O O . ARG A 1 72 ? -6.775 -14.367 3.488 1.00 77.06 72 ARG A O 1
ATOM 612 N N . GLY A 1 73 ? -7.179 -12.620 4.840 1.00 79.38 73 GLY A N 1
ATOM 613 C CA . GLY A 1 73 ? -8.470 -12.299 4.227 1.00 79.38 73 GLY A CA 1
ATOM 614 C C . GLY A 1 73 ? -8.325 -12.049 2.720 1.00 79.38 73 GLY A C 1
ATOM 615 O O . GLY A 1 73 ? -7.331 -11.463 2.282 1.00 79.38 73 GLY A O 1
ATOM 616 N N . GLU A 1 74 ? -9.304 -12.493 1.924 1.00 79.38 74 GLU A N 1
ATOM 617 C CA . GLU A 1 74 ? -9.194 -12.522 0.455 1.00 79.38 74 GLU A CA 1
ATOM 618 C C . GLU A 1 74 ? -8.807 -11.167 -0.151 1.00 79.38 74 GLU A C 1
ATOM 620 O O . GLU A 1 74 ? -7.975 -11.112 -1.053 1.00 79.38 74 GLU A O 1
ATOM 625 N N . GLN A 1 75 ? -9.352 -10.066 0.372 1.00 83.56 75 GLN A N 1
ATOM 626 C CA . GLN A 1 75 ? -9.128 -8.728 -0.177 1.00 83.56 75 GLN A CA 1
ATOM 627 C C . GLN A 1 75 ? -7.672 -8.256 -0.023 1.00 83.56 75 GLN A C 1
ATOM 629 O O . GLN A 1 75 ? -7.027 -7.924 -1.018 1.00 83.56 75 GLN A O 1
ATOM 634 N N . VAL A 1 76 ? -7.117 -8.277 1.195 1.00 83.75 76 VAL A N 1
ATOM 635 C CA . VAL A 1 76 ? -5.715 -7.883 1.431 1.00 83.75 76 VAL A CA 1
ATOM 636 C C . VAL A 1 76 ? -4.739 -8.858 0.786 1.00 83.75 76 VAL A C 1
ATOM 638 O O . VAL A 1 76 ? -3.710 -8.444 0.253 1.00 83.75 76 VAL A O 1
ATOM 641 N N . HIS A 1 77 ? -5.082 -10.148 0.765 1.00 83.25 77 HIS A N 1
ATOM 642 C CA . HIS A 1 77 ? -4.262 -11.160 0.119 1.00 83.25 77 HIS A CA 1
ATOM 643 C C . HIS A 1 77 ? -4.208 -10.959 -1.401 1.00 83.25 77 HIS A C 1
ATOM 645 O O . HIS A 1 77 ? -3.122 -10.983 -1.977 1.00 83.25 77 HIS A O 1
ATOM 651 N N . SER A 1 78 ? -5.348 -10.693 -2.042 1.00 85.00 78 SER A N 1
ATOM 652 C CA . SER A 1 78 ? -5.437 -10.418 -3.479 1.00 85.00 78 SER A CA 1
ATOM 653 C C . SER A 1 78 ? -4.655 -9.164 -3.873 1.00 85.00 78 SER A C 1
ATOM 655 O O . SER A 1 78 ? -3.870 -9.199 -4.824 1.00 85.00 78 SER A O 1
ATOM 657 N N . LEU A 1 79 ? -4.787 -8.075 -3.106 1.00 85.69 79 LEU A N 1
ATOM 658 C CA . LEU A 1 79 ? -4.025 -6.843 -3.335 1.00 85.69 79 LEU A CA 1
ATOM 659 C C . LEU A 1 79 ? -2.515 -7.080 -3.193 1.00 85.69 79 LEU A C 1
ATOM 661 O O . LEU A 1 79 ? -1.739 -6.671 -4.058 1.00 85.69 79 LEU A O 1
ATOM 665 N N . HIS A 1 80 ? -2.104 -7.806 -2.151 1.00 84.00 80 HIS A N 1
ATOM 666 C CA . HIS A 1 80 ? -0.706 -8.159 -1.916 1.00 84.00 80 HIS A CA 1
ATOM 667 C C . HIS A 1 80 ? -0.131 -9.040 -3.035 1.00 84.00 80 HIS A C 1
ATOM 669 O O . HIS A 1 80 ? 0.947 -8.753 -3.549 1.00 84.00 80 HIS A O 1
ATOM 675 N N . VAL A 1 81 ? -0.848 -10.086 -3.461 1.00 83.62 81 VAL A N 1
ATOM 676 C CA . VAL A 1 81 ? -0.423 -10.964 -4.568 1.00 83.62 81 VAL A CA 1
ATOM 677 C C . VAL A 1 81 ? -0.326 -10.183 -5.875 1.00 83.62 81 VAL A C 1
ATOM 679 O O . VAL A 1 81 ? 0.668 -10.312 -6.590 1.00 83.62 81 VAL A O 1
ATOM 682 N N . THR A 1 82 ? -1.321 -9.342 -6.164 1.00 86.44 82 THR A N 1
ATOM 683 C CA . THR A 1 82 ? -1.347 -8.509 -7.370 1.00 86.44 82 THR A CA 1
ATOM 684 C C . THR A 1 82 ? -0.125 -7.597 -7.415 1.00 86.44 82 THR A C 1
ATOM 686 O O . THR A 1 82 ? 0.620 -7.629 -8.393 1.00 86.44 82 THR A O 1
ATOM 689 N N . MET A 1 83 ? 0.146 -6.856 -6.338 1.00 85.38 83 MET A N 1
ATOM 690 C CA . MET A 1 83 ? 1.316 -5.983 -6.236 1.00 85.38 83 MET A CA 1
ATOM 691 C C . MET A 1 83 ? 2.635 -6.772 -6.319 1.00 85.38 83 MET A C 1
ATOM 693 O O . MET A 1 83 ? 3.521 -6.417 -7.099 1.00 85.38 83 MET A O 1
ATOM 697 N N . ASN A 1 84 ? 2.768 -7.872 -5.572 1.00 82.06 84 ASN A N 1
ATOM 698 C CA . ASN A 1 84 ? 4.011 -8.649 -5.527 1.00 82.06 84 ASN A CA 1
ATOM 699 C C . ASN A 1 84 ? 4.325 -9.360 -6.845 1.00 82.06 84 ASN A C 1
ATOM 701 O O . ASN A 1 84 ? 5.492 -9.572 -7.174 1.00 82.06 84 ASN A O 1
ATOM 705 N N . SER A 1 85 ? 3.306 -9.698 -7.637 1.00 83.25 85 SER A N 1
ATOM 706 C CA . SER A 1 85 ? 3.502 -10.286 -8.966 1.00 83.25 85 SER A CA 1
ATOM 707 C C . SER A 1 85 ? 4.244 -9.354 -9.936 1.00 83.25 85 SER A C 1
ATOM 709 O O . SER A 1 85 ? 4.798 -9.823 -10.929 1.00 83.25 85 SER A O 1
ATOM 711 N N . MET A 1 86 ? 4.301 -8.053 -9.634 1.00 81.12 86 MET A N 1
ATOM 712 C CA . MET A 1 86 ? 4.894 -7.009 -10.473 1.00 81.12 86 MET A CA 1
ATOM 713 C C . MET A 1 86 ? 6.338 -6.661 -10.082 1.00 81.12 86 MET A C 1
ATOM 715 O O . MET A 1 86 ? 7.013 -5.886 -10.770 1.00 81.12 86 MET A O 1
ATOM 719 N N . VAL A 1 87 ? 6.858 -7.239 -8.997 1.00 76.44 87 VAL A N 1
ATOM 720 C CA . VAL A 1 87 ? 8.238 -7.019 -8.550 1.00 76.44 87 VAL A CA 1
ATOM 721 C C . VAL A 1 87 ? 9.106 -8.263 -8.703 1.00 76.44 87 VAL A C 1
ATOM 723 O O . VAL A 1 87 ? 8.622 -9.377 -8.936 1.00 76.44 87 VAL A O 1
ATOM 726 N N . LYS A 1 88 ? 10.424 -8.056 -8.646 1.00 75.50 88 LYS A N 1
ATOM 727 C CA . LYS A 1 88 ? 11.377 -9.160 -8.715 1.00 75.50 88 LYS A CA 1
ATOM 728 C C . LYS A 1 88 ? 11.208 -10.053 -7.474 1.00 75.50 88 LYS A C 1
ATOM 730 O O . LYS A 1 88 ? 10.828 -9.531 -6.429 1.00 75.50 88 LYS A O 1
ATOM 735 N N . PRO A 1 89 ? 11.443 -11.373 -7.572 1.00 67.31 89 PRO A N 1
ATOM 736 C CA . PRO A 1 89 ? 11.254 -12.297 -6.447 1.00 67.31 89 PRO A CA 1
ATOM 737 C C . PRO A 1 89 ? 12.058 -11.950 -5.183 1.00 67.31 89 PRO A C 1
ATOM 739 O O . PRO A 1 89 ? 11.685 -12.369 -4.096 1.00 67.31 89 PRO A O 1
ATOM 742 N N . ASP A 1 90 ? 13.147 -11.202 -5.340 1.00 64.44 90 ASP A N 1
ATOM 743 C CA . ASP A 1 90 ? 14.064 -10.721 -4.305 1.00 64.44 90 ASP A CA 1
ATOM 744 C C . ASP A 1 90 ? 13.799 -9.265 -3.880 1.00 64.44 90 ASP A C 1
ATOM 746 O O . ASP A 1 90 ? 14.590 -8.669 -3.151 1.00 64.44 90 ASP A O 1
ATOM 750 N N . ALA A 1 91 ? 12.706 -8.656 -4.348 1.00 61.41 91 ALA A N 1
ATOM 751 C CA . ALA A 1 91 ? 12.312 -7.331 -3.900 1.00 61.41 91 ALA A CA 1
ATOM 752 C C . ALA A 1 91 ? 11.714 -7.414 -2.489 1.00 61.41 91 ALA A C 1
ATOM 754 O O . ALA A 1 91 ? 10.602 -7.905 -2.298 1.00 61.41 91 ALA A O 1
ATOM 755 N N . ASP A 1 92 ? 12.447 -6.889 -1.512 1.00 53.19 92 ASP A N 1
ATOM 756 C CA . ASP A 1 92 ? 11.936 -6.705 -0.157 1.00 53.19 92 ASP A CA 1
ATOM 757 C C . ASP A 1 92 ? 10.856 -5.613 -0.137 1.00 53.19 92 ASP A C 1
ATOM 759 O O . ASP A 1 92 ? 11.058 -4.510 -0.641 1.00 53.19 92 ASP A O 1
ATOM 763 N N . PHE A 1 93 ? 9.707 -5.877 0.480 1.00 54.06 93 PHE A N 1
ATOM 764 C CA . PHE A 1 93 ? 8.757 -4.821 0.829 1.00 54.06 93 PHE A CA 1
ATOM 765 C C . PHE A 1 93 ? 8.923 -4.497 2.302 1.00 54.06 93 PHE A C 1
ATOM 767 O O . PHE A 1 93 ? 8.612 -5.311 3.167 1.00 54.06 93 PHE A O 1
ATOM 774 N N . PHE A 1 94 ? 9.428 -3.299 2.582 1.00 45.31 94 PHE A N 1
ATOM 775 C CA . PHE A 1 94 ? 9.590 -2.825 3.947 1.00 45.31 94 PHE A CA 1
ATOM 776 C C . PHE A 1 94 ? 8.405 -1.934 4.318 1.00 45.31 94 PHE A C 1
ATOM 778 O O . PHE A 1 94 ? 8.328 -0.789 3.875 1.00 45.31 94 PHE A O 1
ATOM 785 N N . LEU A 1 95 ? 7.481 -2.478 5.110 1.00 50.25 95 LEU A N 1
ATOM 786 C CA . LEU A 1 95 ? 6.491 -1.704 5.855 1.00 50.25 95 LEU A CA 1
ATOM 787 C C . LEU A 1 95 ? 7.180 -1.226 7.133 1.00 50.25 95 LEU A C 1
ATOM 789 O O . LEU A 1 95 ? 7.213 -1.930 8.135 1.00 50.25 95 LEU A O 1
ATOM 793 N N . GLU A 1 96 ? 7.812 -0.061 7.064 1.00 44.69 96 GLU A N 1
ATOM 794 C CA . GLU A 1 96 ? 8.253 0.641 8.269 1.00 44.69 96 GLU A CA 1
ATOM 795 C C . GLU A 1 96 ? 7.053 1.389 8.854 1.00 44.69 96 GLU A C 1
ATOM 797 O O . GLU A 1 96 ? 6.165 1.819 8.114 1.00 44.69 96 GLU A O 1
ATOM 802 N N . THR A 1 97 ? 6.990 1.480 10.176 1.00 47.62 97 THR A N 1
ATOM 803 C CA . THR A 1 97 ? 5.864 2.083 10.881 1.00 47.62 97 THR A CA 1
ATOM 804 C C . THR A 1 97 ? 6.311 3.369 11.553 1.00 47.62 97 THR A C 1
ATOM 806 O O . THR A 1 97 ? 7.330 3.426 12.242 1.00 47.62 97 THR A O 1
ATOM 809 N N . GLN A 1 98 ? 5.551 4.434 11.308 1.00 50.78 98 GLN A N 1
ATOM 810 C CA . GLN A 1 98 ? 5.677 5.692 12.026 1.00 50.78 98 GLN A CA 1
ATOM 811 C C . GLN A 1 98 ? 4.366 5.918 12.780 1.00 50.78 98 GLN A C 1
ATOM 813 O O . GLN A 1 98 ? 3.304 6.018 12.162 1.00 50.78 98 GLN A O 1
ATOM 818 N N . ILE A 1 99 ? 4.451 5.972 14.109 1.00 55.00 99 ILE A N 1
ATOM 819 C CA . ILE A 1 99 ? 3.346 6.404 14.969 1.00 55.00 99 ILE A CA 1
ATOM 820 C C . ILE A 1 99 ? 3.329 7.936 14.917 1.00 55.00 99 ILE A C 1
ATOM 822 O O . ILE A 1 99 ? 4.361 8.567 15.174 1.00 55.00 99 ILE A O 1
ATOM 826 N N . GLY A 1 100 ? 2.201 8.505 14.487 1.00 49.31 100 GLY A N 1
ATOM 827 C CA . GLY A 1 100 ? 1.984 9.950 14.344 1.00 49.31 100 GLY A CA 1
ATOM 828 C C . GLY A 1 100 ? 1.350 10.588 15.568 1.00 49.31 100 GLY A C 1
ATOM 829 O O . GLY A 1 100 ? 0.518 9.915 16.208 1.00 49.31 100 GLY A O 1
#

Secondary structure (DSSP, 8-state):
--TT--HHHHHHHHHHHHHHHHHTTS-SEEEEEEPP--TTS-SS--S-SEEEEEEESSHHHHHHHHHHHHTT-HHHHHHHHHHHTTS-TT------EEE-

pLDDT: mean 78.83, std 14.68, range [44.69, 95.62]

Radius of gyration: 14.22 Å; chains: 1; bounding box: 40×24×38 Å

Foldseek 3Di:
DPPPDDPVNQVVLVVQLQVVLVVVPLAVDKDKDADDDDVPPDPDDAQDRIAMETEGQDPVSVVVVVVVVVVCPVPSVVSVCVNVVRGDPRHDHDHDYDHD

Sequence (100 aa):
MRDGISEEEFLPRLHAFLQHFIDIGFATSYRIMRREALTGFGRTLPVFMYRGELIYPDLEREHAAYEYVKQRGEQVHSLHVTMNSMVKPDADFFLETQIG